Protein AF-A0A2G2Z7M7-F1 (afdb_monomer_lite)

Secondary structure (DSSP, 8-state):
--S-----S---TT------S-TTT-SS------TT-S--PPP-------SSSS-TT-EEEE-TTS-EEEE-S-HHHHHHHHHHHHHHT-SS----PPPP-PPP-----S--SS-EEEE-TTS--EEEE---PPPTTHHHHHHTTSS-TTS-HHHHHHHHHHTS---HHHHTT-

Sequence (174 aa):
MGKKQETVEDVPCGNTVALFGLDQFITKNATLTNEKEVDAHPIRLVKFSLSVVSDPMVFCTVEESGEHVTAGAGNFHLDMCFNDLLNNLTDIAGIIKSDPVVSFRETVLEKSSQTVMSMSPNKHNRLYMQARPLEEGLSEAIDSGQIGPSDDPKVRSKILSEEFGWDKDLAKKI

Foldseek 3Di:
DPPDDDDDPDDDPPDDDDDPDCPVPDQWDDDDDDPPDPPPDDDPDDDDTDCSHNGDFWDWDQDPVRDIDIDGDDDVVVVVSLVCCVPPPDPDDDDDDDDDDDDDDDFDAAKDPDWDWDADPVRPDIDTDIDGGAAPCPVVCVVVPVADPPDDLQSQLVCCCVVVVDDSVVSSVD

Structure (mmCIF, N/CA/C/O backbone):
data_AF-A0A2G2Z7M7-F1
#
_entry.id   AF-A0A2G2Z7M7-F1
#
loop_
_atom_site.group_PDB
_atom_site.id
_atom_site.type_symbol
_atom_site.label_atom_id
_atom_site.label_alt_id
_atom_site.label_comp_id
_atom_site.label_asym_id
_atom_site.label_entity_id
_atom_site.label_seq_id
_atom_site.pdbx_PDB_ins_code
_atom_site.Cartn_x
_atom_site.Cartn_y
_atom_site.Cartn_z
_atom_site.occupancy
_atom_site.B_iso_or_equiv
_atom_site.auth_seq_id
_atom_site.auth_comp_id
_atom_site.auth_asym_id
_atom_site.auth_atom_id
_atom_site.pdbx_PDB_model_num
ATOM 1 N N . MET A 1 1 ? -1.072 5.207 -35.934 1.00 47.31 1 MET A N 1
ATOM 2 C CA . MET A 1 1 ? -0.222 6.347 -35.505 1.00 47.31 1 MET A CA 1
ATOM 3 C C . MET A 1 1 ? 1.078 5.772 -34.938 1.00 47.31 1 MET A C 1
ATOM 5 O O . MET A 1 1 ? 1.029 4.630 -34.503 1.00 47.31 1 MET A O 1
ATOM 9 N N . GLY A 1 2 ? 2.219 6.477 -34.998 1.00 56.00 2 GLY A N 1
ATOM 10 C CA . GLY A 1 2 ? 3.462 6.041 -34.320 1.00 56.00 2 GLY A CA 1
ATOM 11 C C . GLY A 1 2 ? 4.689 5.664 -35.176 1.00 56.00 2 GLY A C 1
ATOM 12 O O . GLY A 1 2 ? 5.725 5.364 -34.604 1.00 56.00 2 GLY A O 1
ATOM 13 N N . LYS A 1 3 ? 4.629 5.696 -36.521 1.00 61.09 3 LYS A N 1
ATOM 14 C CA . LYS A 1 3 ? 5.826 5.520 -37.394 1.00 61.09 3 LYS A CA 1
ATOM 15 C C . LYS A 1 3 ? 6.358 6.811 -38.029 1.00 61.09 3 LYS A C 1
ATOM 17 O O . LYS A 1 3 ? 7.397 6.788 -38.678 1.00 61.09 3 LYS A O 1
ATOM 22 N N . LYS A 1 4 ? 5.637 7.919 -37.873 1.00 69.56 4 LYS A N 1
ATOM 23 C CA . LYS A 1 4 ? 6.060 9.263 -38.270 1.00 69.56 4 LYS A CA 1
ATOM 24 C C . LYS A 1 4 ? 5.745 10.210 -37.123 1.00 69.56 4 LYS A C 1
ATOM 26 O O . LYS A 1 4 ? 4.702 10.057 -36.486 1.00 69.56 4 LYS A O 1
ATOM 31 N N . GLN A 1 5 ? 6.660 11.136 -36.884 1.00 77.56 5 GLN A N 1
ATOM 32 C CA . GLN A 1 5 ? 6.509 12.262 -35.974 1.00 77.56 5 GLN A CA 1
ATOM 33 C C . GLN A 1 5 ? 6.498 13.520 -36.845 1.00 77.56 5 GLN A C 1
ATOM 35 O O . GLN A 1 5 ? 7.268 13.603 -37.802 1.00 77.56 5 GLN A O 1
ATOM 40 N N . GLU A 1 6 ? 5.616 14.463 -36.538 1.00 81.94 6 GLU A N 1
ATOM 41 C CA . GLU A 1 6 ? 5.545 15.765 -37.199 1.00 81.94 6 GLU A CA 1
ATOM 42 C C . GLU A 1 6 ? 5.737 16.833 -36.123 1.00 81.94 6 GLU A C 1
ATOM 44 O O . GLU A 1 6 ? 5.118 16.769 -35.060 1.00 81.94 6 GLU A O 1
ATOM 49 N N . THR A 1 7 ? 6.648 17.772 -36.366 1.00 83.69 7 THR A N 1
ATOM 50 C CA . THR A 1 7 ? 6.923 18.888 -35.459 1.00 83.69 7 THR A CA 1
ATOM 51 C C . THR A 1 7 ? 5.867 19.968 -35.655 1.00 83.69 7 THR A C 1
ATOM 53 O O . THR A 1 7 ? 5.688 20.445 -36.776 1.00 83.69 7 THR A O 1
ATOM 56 N N . VAL A 1 8 ? 5.199 20.367 -34.576 1.00 85.69 8 VAL A N 1
ATOM 57 C CA . VAL A 1 8 ? 4.164 21.410 -34.574 1.00 85.69 8 VAL A CA 1
ATOM 58 C C . VAL A 1 8 ? 4.623 22.545 -33.658 1.00 85.69 8 VAL A C 1
ATOM 60 O O . VAL A 1 8 ? 5.178 22.274 -32.596 1.00 85.69 8 VAL A O 1
ATOM 63 N N . GLU A 1 9 ? 4.428 23.798 -34.075 1.00 85.12 9 GLU A N 1
ATOM 64 C CA . GLU A 1 9 ? 4.894 24.981 -33.330 1.00 85.12 9 GLU A CA 1
ATOM 65 C C . GLU A 1 9 ? 4.006 25.334 -32.126 1.00 85.12 9 GLU A C 1
ATOM 67 O O . GLU A 1 9 ? 4.521 25.791 -31.109 1.00 85.12 9 GLU A O 1
ATOM 72 N N . ASP A 1 10 ? 2.691 25.106 -32.223 1.00 85.06 10 ASP A N 1
ATOM 73 C CA . ASP A 1 10 ? 1.716 25.376 -31.158 1.00 85.06 10 ASP A CA 1
ATOM 74 C C . ASP A 1 10 ? 0.617 24.300 -31.119 1.00 85.06 10 ASP A C 1
ATOM 76 O O . ASP A 1 10 ? 0.271 23.688 -32.133 1.00 85.06 10 ASP A O 1
ATOM 80 N N . VAL A 1 11 ? 0.082 24.041 -29.926 1.00 83.75 11 VAL A N 1
ATOM 81 C CA . VAL A 1 11 ? -0.802 22.915 -29.619 1.00 83.75 11 VAL A CA 1
ATOM 82 C C . VAL A 1 11 ? -1.943 23.405 -28.721 1.00 83.75 11 VAL A C 1
ATOM 84 O O . VAL A 1 11 ? -1.722 23.658 -27.535 1.00 83.75 11 VAL A O 1
ATOM 87 N N . PRO A 1 12 ? -3.191 23.489 -29.222 1.00 85.81 12 PRO A N 1
ATOM 88 C CA . PRO A 1 12 ? -4.310 23.921 -28.398 1.00 85.81 12 PRO A CA 1
ATOM 89 C C . PRO A 1 12 ? -4.679 22.868 -27.344 1.00 85.81 12 PRO A C 1
ATOM 91 O O . PRO A 1 12 ? -4.397 21.672 -27.489 1.00 85.81 12 PRO A O 1
ATOM 94 N N . CYS A 1 13 ? -5.340 23.326 -26.279 1.00 80.88 13 CYS A N 1
ATOM 95 C CA . CYS A 1 13 ? -5.704 22.507 -25.127 1.00 80.88 13 CYS A CA 1
ATOM 96 C C . CYS A 1 13 ? -6.572 21.286 -25.496 1.00 80.88 13 CYS A C 1
ATOM 98 O O . CYS A 1 13 ? -7.358 21.305 -26.441 1.00 80.88 13 CYS A O 1
ATOM 100 N N . GLY A 1 14 ? -6.420 20.203 -24.725 1.00 76.56 14 GLY A N 1
ATOM 101 C CA . GLY A 1 14 ? -7.141 18.939 -24.928 1.00 76.56 14 GLY A CA 1
ATOM 102 C C . GLY A 1 14 ? -6.464 17.936 -25.874 1.00 76.56 14 GLY A C 1
ATOM 103 O O . GLY A 1 14 ? -6.897 16.788 -25.929 1.00 76.56 14 GLY A O 1
ATOM 104 N N . ASN A 1 15 ? -5.390 18.319 -26.571 1.00 80.00 15 ASN A N 1
ATOM 105 C CA . ASN A 1 15 ? -4.614 17.408 -27.418 1.00 80.00 15 ASN A CA 1
ATOM 106 C C . ASN A 1 15 ? -3.538 16.635 -26.637 1.00 80.00 15 ASN A C 1
A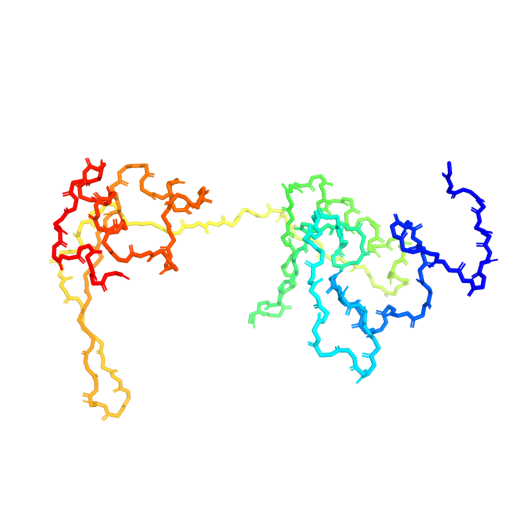TOM 108 O O . ASN A 1 15 ? -2.984 17.122 -25.654 1.00 80.00 15 ASN A O 1
ATOM 112 N N . THR A 1 16 ? -3.199 15.434 -27.113 1.00 79.38 16 THR A N 1
ATOM 113 C CA . THR A 1 16 ? -2.047 14.652 -26.631 1.00 79.38 16 THR A CA 1
ATOM 114 C C . THR A 1 16 ? -0.832 14.918 -27.512 1.00 79.38 16 THR A C 1
ATOM 116 O O . THR A 1 16 ? -0.924 14.777 -28.731 1.00 79.38 16 THR A O 1
ATOM 119 N N . VAL A 1 17 ? 0.309 15.254 -26.908 1.00 83.75 17 VAL A N 1
ATOM 120 C CA . VAL A 1 17 ? 1.561 15.550 -27.622 1.00 83.75 17 VAL A CA 1
ATOM 121 C C . VAL A 1 17 ? 2.775 14.916 -26.960 1.00 83.75 17 VAL A C 1
ATOM 123 O O . VAL A 1 17 ? 2.770 14.647 -25.761 1.00 83.75 17 VAL A O 1
ATOM 126 N N . ALA A 1 18 ? 3.817 14.686 -27.759 1.00 81.56 18 ALA A N 1
ATOM 127 C CA . ALA A 1 18 ? 5.139 14.311 -27.279 1.00 81.56 18 ALA A CA 1
ATOM 128 C C . ALA A 1 18 ? 6.005 15.572 -27.165 1.00 81.56 18 ALA A C 1
ATOM 130 O O . ALA A 1 18 ? 6.126 16.328 -28.129 1.00 81.56 18 ALA A O 1
ATOM 131 N N . LEU A 1 19 ? 6.603 15.785 -25.995 1.00 81.00 19 LEU A N 1
ATOM 132 C CA . LEU A 1 19 ? 7.575 16.847 -25.741 1.00 81.00 19 LEU A CA 1
ATOM 133 C C . LEU A 1 19 ? 8.965 16.215 -25.641 1.00 81.00 19 LEU A C 1
ATOM 135 O O . LEU A 1 19 ? 9.107 15.150 -25.048 1.00 81.00 19 LEU A O 1
ATOM 139 N N . PHE A 1 20 ? 9.979 16.872 -26.201 1.00 81.44 20 PHE A N 1
ATOM 140 C CA . PHE A 1 20 ? 11.372 16.419 -26.152 1.00 81.44 20 PHE A CA 1
ATOM 141 C C . PHE A 1 20 ? 12.213 17.352 -25.275 1.00 81.44 20 PHE A C 1
ATOM 143 O O . PHE A 1 20 ? 12.015 18.566 -25.294 1.00 81.44 20 PHE A O 1
ATOM 150 N N . GLY A 1 21 ? 13.179 16.792 -24.539 1.00 81.81 21 GLY A N 1
ATOM 151 C CA . GLY A 1 21 ? 14.164 17.562 -23.766 1.00 81.81 21 GLY A CA 1
ATOM 152 C C . GLY A 1 21 ? 13.779 17.883 -22.316 1.00 81.81 21 GLY A C 1
ATOM 153 O O . GLY A 1 21 ? 14.526 18.590 -21.643 1.00 81.81 21 GLY A O 1
ATOM 154 N N . LEU A 1 22 ? 12.658 17.357 -21.810 1.00 78.56 22 LEU A N 1
ATOM 155 C CA . LEU A 1 22 ? 12.244 17.505 -20.403 1.00 78.56 22 LEU A CA 1
ATOM 156 C C . LEU A 1 22 ? 12.614 16.294 -19.524 1.00 78.56 22 LEU A C 1
ATOM 158 O O . LEU A 1 22 ? 12.413 16.325 -18.309 1.00 78.56 22 LEU A O 1
ATOM 162 N N . ASP A 1 23 ? 13.207 15.262 -20.122 1.00 74.19 23 ASP A N 1
ATOM 163 C CA . ASP A 1 23 ? 13.498 13.955 -19.512 1.00 74.19 23 ASP A CA 1
ATOM 164 C C . ASP A 1 23 ? 14.439 14.043 -18.294 1.00 74.19 23 ASP A C 1
ATOM 166 O O . ASP A 1 23 ? 14.408 13.191 -17.412 1.00 74.19 23 ASP A O 1
ATOM 170 N N . GLN A 1 24 ? 15.256 15.099 -18.207 1.00 74.25 24 GLN A N 1
ATOM 171 C CA . GLN A 1 24 ? 16.142 15.356 -17.061 1.00 74.25 24 GLN A CA 1
ATOM 172 C C . GLN A 1 24 ? 15.409 15.914 -15.828 1.00 74.25 24 GLN A C 1
ATOM 174 O O . GLN A 1 24 ? 15.945 15.857 -14.723 1.00 74.25 24 GLN A O 1
ATOM 179 N N . PHE A 1 25 ? 14.204 16.465 -16.005 1.00 75.75 25 PHE A N 1
ATOM 180 C CA . PHE A 1 25 ? 13.438 17.141 -14.950 1.00 75.75 25 PHE A CA 1
ATOM 181 C C . PHE A 1 25 ? 12.176 16.370 -14.536 1.00 75.75 25 PHE A C 1
ATOM 183 O O . PHE A 1 25 ? 11.676 16.557 -13.427 1.00 75.75 25 PHE A O 1
ATOM 190 N N . ILE A 1 26 ? 11.656 15.499 -15.407 1.00 74.88 26 ILE A N 1
ATOM 191 C CA . ILE A 1 26 ? 10.438 14.717 -15.174 1.00 74.88 26 ILE A CA 1
ATOM 192 C C . ILE A 1 26 ? 10.819 13.270 -14.849 1.00 74.88 26 ILE A C 1
ATOM 194 O O . ILE A 1 26 ? 11.242 12.524 -15.721 1.00 74.88 26 ILE A O 1
ATOM 198 N N . THR A 1 27 ? 10.626 12.850 -13.596 1.00 61.91 27 THR A N 1
ATOM 199 C CA . THR A 1 27 ? 10.968 11.484 -13.153 1.00 61.91 27 THR A CA 1
ATOM 200 C C . THR A 1 27 ? 9.856 10.459 -13.360 1.00 61.91 27 THR A C 1
ATOM 202 O O . THR A 1 27 ? 10.154 9.305 -13.643 1.00 61.91 27 THR A O 1
ATOM 205 N N . LYS A 1 28 ? 8.582 10.839 -13.178 1.00 58.59 28 LYS A N 1
ATOM 206 C CA . LYS A 1 28 ? 7.416 9.952 -13.387 1.00 58.59 28 LYS A CA 1
ATOM 207 C C . LYS A 1 28 ? 6.232 10.706 -13.982 1.00 58.59 28 LYS A C 1
ATOM 209 O O . LYS A 1 28 ? 5.908 10.537 -15.150 1.00 58.59 28 LYS A O 1
ATOM 214 N N . ASN A 1 29 ? 5.631 11.583 -13.180 1.00 69.56 29 ASN A N 1
ATOM 215 C CA . ASN A 1 29 ? 4.538 12.462 -13.583 1.00 69.56 29 ASN A CA 1
ATOM 216 C C . ASN A 1 29 ? 4.927 13.896 -13.210 1.00 69.56 29 ASN A C 1
ATOM 218 O O . ASN A 1 29 ? 5.374 14.129 -12.087 1.00 69.56 29 ASN A O 1
ATOM 222 N N . ALA A 1 30 ? 4.708 14.854 -14.107 1.00 72.19 30 ALA A N 1
ATOM 223 C CA . ALA A 1 30 ? 4.875 16.277 -13.830 1.00 72.19 30 ALA A CA 1
ATOM 224 C C . ALA A 1 30 ? 3.713 17.072 -14.430 1.00 72.19 30 ALA A C 1
ATOM 226 O O . ALA A 1 30 ? 3.158 16.694 -15.460 1.00 72.19 30 ALA A O 1
ATOM 227 N N . THR A 1 31 ? 3.354 18.179 -13.780 1.00 78.00 31 THR A N 1
ATOM 228 C CA . THR A 1 31 ? 2.461 19.194 -14.352 1.00 78.00 31 THR A CA 1
ATOM 229 C C . THR A 1 31 ? 3.331 20.352 -14.814 1.00 78.00 31 THR A C 1
ATOM 231 O O . THR A 1 31 ? 4.090 20.897 -14.016 1.00 78.00 31 THR A O 1
ATOM 234 N N . LEU A 1 32 ? 3.247 20.704 -16.095 1.00 80.94 32 LEU A N 1
ATOM 235 C CA . LEU A 1 32 ? 3.933 21.867 -16.649 1.00 80.94 32 LEU A CA 1
ATOM 236 C C . LEU A 1 32 ? 3.004 23.080 -16.538 1.00 80.94 32 LEU A C 1
ATOM 238 O O . LEU A 1 32 ? 1.836 22.996 -16.909 1.00 80.94 32 LEU A O 1
ATOM 242 N N . THR A 1 33 ? 3.525 24.191 -16.026 1.00 79.31 33 THR A N 1
ATOM 243 C CA . THR A 1 33 ? 2.829 25.482 -15.937 1.00 79.31 33 THR A CA 1
ATOM 244 C C . THR A 1 33 ? 3.801 26.609 -16.281 1.00 79.31 33 THR A C 1
ATOM 246 O O . THR A 1 33 ? 5.017 26.401 -16.291 1.00 79.31 33 THR A O 1
ATOM 249 N N . ASN A 1 34 ? 3.282 27.799 -16.575 1.00 79.06 34 ASN A N 1
ATOM 250 C CA . ASN A 1 34 ? 4.108 28.994 -16.716 1.00 79.06 34 ASN A CA 1
ATOM 251 C C . ASN A 1 34 ? 4.427 29.606 -15.336 1.00 79.06 34 ASN A C 1
ATOM 253 O O . ASN A 1 34 ? 3.725 29.371 -14.357 1.00 79.06 34 ASN A O 1
ATOM 257 N N . GLU A 1 35 ? 5.472 30.434 -15.257 1.00 71.06 35 GLU A N 1
ATOM 258 C CA . GLU A 1 35 ? 5.940 31.048 -13.998 1.00 71.06 35 GLU A CA 1
ATOM 259 C C . GLU A 1 35 ? 4.928 32.002 -13.326 1.00 71.06 35 GLU A C 1
ATOM 261 O O . GLU A 1 35 ? 5.181 32.485 -12.223 1.00 71.06 35 GLU A O 1
ATOM 266 N N . LYS A 1 36 ? 3.813 32.335 -13.991 1.00 66.06 36 LYS A N 1
ATOM 267 C CA . LYS A 1 36 ? 2.855 33.367 -13.558 1.00 66.06 36 LYS A CA 1
ATOM 268 C C . LYS A 1 36 ? 1.512 32.803 -13.093 1.00 66.06 36 LYS A C 1
ATOM 270 O O . LYS A 1 36 ? 0.745 33.539 -12.474 1.00 66.06 36 LYS A O 1
ATOM 275 N N . GLU A 1 37 ? 1.221 31.533 -13.361 1.00 59.91 37 GLU A N 1
ATOM 276 C CA . GLU A 1 37 ? -0.038 30.890 -12.984 1.00 59.91 37 GLU A CA 1
ATOM 277 C C . GLU A 1 37 ? 0.087 30.132 -11.661 1.00 59.91 37 GLU A C 1
ATOM 279 O O . GLU A 1 37 ? 0.567 29.001 -11.594 1.00 59.91 37 GLU A O 1
ATOM 284 N N . VAL A 1 38 ? -0.392 30.784 -10.599 1.00 56.44 38 VAL A N 1
ATOM 285 C CA . VAL A 1 38 ? -0.456 30.240 -9.232 1.00 56.44 38 VAL A CA 1
ATOM 286 C C . VAL A 1 38 ? -1.651 29.285 -9.053 1.00 56.44 38 VAL A C 1
ATOM 288 O O . VAL A 1 38 ? -1.589 28.375 -8.232 1.00 56.44 38 VAL A O 1
ATOM 291 N N . ASP A 1 39 ? -2.703 29.437 -9.867 1.00 54.91 39 ASP A N 1
ATOM 292 C CA . ASP A 1 39 ? -3.974 28.697 -9.774 1.00 54.91 39 ASP A CA 1
ATOM 293 C C . ASP A 1 39 ? -4.118 27.579 -10.832 1.00 54.91 39 ASP A C 1
ATOM 295 O O . ASP A 1 39 ? -5.216 27.292 -11.320 1.00 54.91 39 ASP A O 1
ATOM 299 N N . ALA A 1 40 ? -3.018 26.921 -11.210 1.00 55.16 40 ALA A N 1
ATOM 300 C CA . ALA A 1 40 ? -3.048 25.787 -12.137 1.00 55.16 40 ALA A CA 1
ATOM 301 C C . ALA A 1 40 ? -3.726 24.557 -11.492 1.00 55.16 40 ALA A C 1
ATOM 303 O O . ALA A 1 40 ? -3.112 23.797 -10.742 1.00 55.16 40 ALA A O 1
ATOM 304 N N . HIS A 1 41 ? -5.013 24.348 -11.785 1.00 53.91 41 HIS A N 1
ATOM 305 C CA . HIS A 1 41 ? -5.786 23.227 -11.243 1.00 53.91 41 HIS A CA 1
ATOM 306 C C . HIS A 1 41 ? -5.420 21.916 -11.968 1.00 53.91 41 HIS A C 1
ATOM 308 O O . HIS A 1 41 ? -5.601 21.825 -13.186 1.00 53.91 41 HIS A O 1
ATOM 314 N N . PRO A 1 42 ? -4.933 20.873 -11.265 1.00 52.09 42 PRO A N 1
ATOM 315 C CA . PRO A 1 42 ? -4.447 19.664 -11.917 1.00 52.09 42 PRO A CA 1
ATOM 316 C C . PRO A 1 42 ? -5.589 18.860 -12.547 1.00 52.09 42 PRO A C 1
ATOM 318 O O . PRO A 1 42 ? -6.499 18.387 -11.860 1.00 52.09 42 PRO A O 1
ATOM 321 N N . ILE A 1 43 ? -5.497 18.617 -13.858 1.00 49.88 43 ILE A N 1
ATOM 322 C CA . ILE A 1 43 ? -6.307 17.590 -14.519 1.00 49.88 43 ILE A CA 1
ATOM 323 C C . ILE A 1 43 ? -5.924 16.239 -13.907 1.00 49.88 43 ILE A C 1
ATOM 325 O O . ILE A 1 43 ? -4.756 15.847 -13.902 1.00 49.88 43 ILE A O 1
ATOM 329 N N . ARG A 1 44 ? -6.916 15.523 -13.368 1.00 42.03 44 ARG A N 1
ATOM 330 C CA . ARG A 1 44 ? -6.726 14.254 -12.652 1.00 42.03 44 ARG A CA 1
ATOM 331 C C . ARG A 1 44 ? -6.359 13.135 -13.636 1.00 42.03 44 ARG A C 1
ATOM 333 O O . ARG A 1 44 ? -7.222 12.392 -14.095 1.00 42.03 44 ARG A O 1
ATOM 340 N N . LEU A 1 45 ? -5.076 13.052 -13.983 1.00 36.75 45 LEU A N 1
ATOM 341 C CA . LEU A 1 45 ? -4.532 12.084 -14.935 1.00 36.75 45 LEU A CA 1
ATOM 342 C C . LEU A 1 45 ? -4.748 10.636 -14.472 1.00 36.75 45 LEU A C 1
ATOM 344 O O . LEU A 1 45 ? -4.417 10.264 -13.344 1.00 36.75 45 LEU A O 1
ATOM 348 N N . VAL A 1 46 ? -5.247 9.802 -15.385 1.00 34.81 46 VAL A N 1
ATOM 349 C CA . VAL A 1 46 ? -5.187 8.341 -15.261 1.00 34.81 46 VAL A CA 1
ATOM 350 C C . VAL A 1 46 ? -3.741 7.880 -15.426 1.00 34.81 46 VAL A C 1
ATOM 352 O O . VAL A 1 46 ? -3.046 8.308 -16.346 1.00 34.81 46 VAL A O 1
ATOM 355 N N . LYS A 1 47 ? -3.282 7.014 -14.516 1.00 33.19 47 LYS A N 1
ATOM 356 C CA . LYS A 1 47 ? -1.900 6.519 -14.474 1.00 33.19 47 LYS A CA 1
ATOM 357 C C . LYS A 1 47 ? -1.590 5.626 -15.681 1.00 33.19 47 LYS A C 1
ATOM 359 O O . LYS A 1 47 ? -1.797 4.420 -15.625 1.00 33.19 47 LYS A O 1
ATOM 364 N N . PHE A 1 48 ? -1.006 6.215 -16.715 1.00 32.66 48 PHE A N 1
ATOM 365 C CA . PHE A 1 48 ? -0.070 5.530 -17.599 1.00 32.66 48 PHE A CA 1
ATOM 366 C C . PHE A 1 48 ? 1.300 6.129 -17.317 1.00 32.66 48 PHE A C 1
ATOM 368 O O . PHE A 1 48 ? 1.465 7.345 -17.377 1.00 32.66 48 PHE A O 1
ATOM 375 N N . SER A 1 49 ? 2.260 5.301 -16.928 1.00 33.72 49 SER A N 1
ATOM 376 C CA . SER A 1 49 ? 3.630 5.754 -16.716 1.00 33.72 49 SER A CA 1
ATOM 377 C C . SER A 1 49 ? 4.597 4.622 -16.980 1.00 33.72 49 SER A C 1
ATOM 379 O O . SER A 1 49 ? 4.237 3.639 -17.628 1.00 33.72 49 SER A O 1
ATOM 381 N N . LEU A 1 50 ? 5.835 4.840 -16.531 1.00 37.78 50 LEU A N 1
ATOM 382 C CA . LEU A 1 50 ? 6.981 4.249 -17.150 1.00 37.78 50 LEU A CA 1
ATOM 383 C C . LEU A 1 50 ? 8.073 3.714 -16.134 1.00 37.78 50 LEU A C 1
ATOM 385 O O . LEU A 1 50 ? 8.071 4.107 -14.967 1.00 37.78 50 LEU A O 1
ATOM 389 N N . SER A 1 51 ? 8.904 2.750 -16.609 1.00 46.28 51 SER A N 1
ATOM 390 C CA . SER A 1 51 ? 9.651 1.521 -16.113 1.00 46.28 51 SER A CA 1
ATOM 391 C C . SER A 1 51 ? 10.784 1.887 -15.213 1.00 46.28 51 SER A C 1
ATOM 393 O O . SER A 1 51 ? 11.960 1.849 -15.583 1.00 46.28 51 SER A O 1
ATOM 395 N N . VAL A 1 52 ? 10.379 2.561 -14.161 1.00 50.66 52 VAL A N 1
ATOM 396 C CA . VAL A 1 52 ? 11.081 3.785 -13.822 1.00 50.66 52 VAL A CA 1
ATOM 397 C C . VAL A 1 52 ? 10.996 4.830 -14.977 1.00 50.66 52 VAL A C 1
ATOM 399 O O . VAL A 1 52 ? 10.532 5.920 -14.668 1.00 50.66 52 VAL A O 1
ATOM 402 N N . VAL A 1 53 ? 11.281 4.512 -16.274 1.00 50.62 53 VAL A N 1
ATOM 403 C CA . VAL A 1 53 ? 10.938 5.341 -17.483 1.00 50.62 53 VAL A CA 1
ATOM 404 C C . VAL A 1 53 ? 10.359 4.642 -18.794 1.00 50.62 53 VAL A C 1
ATOM 406 O O . VAL A 1 53 ? 10.021 5.377 -19.713 1.00 50.62 53 VAL A O 1
ATOM 409 N N . SER A 1 54 ? 10.056 3.309 -18.908 1.00 54.31 54 SER A N 1
ATOM 410 C CA . SER A 1 54 ? 9.040 2.618 -19.844 1.00 54.31 54 SER A CA 1
ATOM 411 C C . SER A 1 54 ? 7.701 1.790 -19.417 1.00 54.31 54 SER A C 1
ATOM 413 O O . SER A 1 54 ? 6.832 1.693 -20.272 1.00 54.31 54 SER A O 1
ATOM 415 N N . ASP A 1 55 ? 7.434 1.252 -18.186 1.00 61.91 55 ASP A N 1
ATOM 416 C CA . ASP A 1 55 ? 6.213 0.721 -17.456 1.00 61.91 55 ASP A CA 1
ATOM 417 C C . ASP A 1 55 ? 5.921 1.325 -16.006 1.00 61.91 55 ASP A C 1
ATOM 419 O O . ASP A 1 55 ? 6.840 1.484 -15.207 1.00 61.91 55 ASP A O 1
ATOM 423 N N . PRO A 1 56 ? 4.678 1.584 -15.528 1.00 63.78 56 PRO A N 1
ATOM 424 C CA . PRO A 1 56 ? 4.410 2.317 -14.268 1.00 63.78 56 PRO A CA 1
ATOM 425 C C . PRO A 1 56 ? 4.628 1.561 -12.946 1.00 63.78 56 PRO A C 1
ATOM 427 O O . PRO A 1 56 ? 4.677 2.180 -11.878 1.00 63.78 56 PRO A O 1
ATOM 430 N N . MET A 1 57 ? 4.638 0.234 -12.993 1.00 68.31 57 MET A N 1
ATOM 431 C CA . MET A 1 57 ? 4.511 -0.654 -11.837 1.00 68.31 57 MET A CA 1
ATOM 432 C C . MET A 1 57 ? 5.869 -1.148 -11.329 1.00 68.31 57 MET A C 1
ATOM 434 O O . MET A 1 57 ? 5.919 -1.845 -10.317 1.00 68.31 57 MET A O 1
ATOM 438 N N . VAL A 1 58 ? 6.958 -0.776 -12.010 1.00 74.44 58 VAL A N 1
ATOM 439 C CA . VAL A 1 58 ? 8.332 -1.055 -11.585 1.00 74.44 58 VAL A CA 1
ATOM 440 C C . VAL A 1 58 ? 8.783 -0.061 -10.514 1.00 74.44 58 VAL A C 1
ATOM 442 O O . VAL A 1 58 ? 8.682 1.164 -10.663 1.00 74.44 58 VAL A O 1
ATOM 445 N N . PHE A 1 59 ? 9.321 -0.594 -9.422 1.00 76.62 59 PHE A N 1
ATOM 446 C CA . PHE A 1 59 ? 9.883 0.173 -8.318 1.00 76.62 59 PHE A CA 1
ATOM 447 C C . PHE A 1 59 ? 11.214 -0.439 -7.884 1.00 76.62 59 PHE A C 1
ATOM 449 O O . PHE A 1 59 ? 11.274 -1.630 -7.593 1.00 76.62 59 PHE A O 1
ATOM 456 N N . CYS A 1 60 ? 12.266 0.377 -7.833 1.00 77.56 60 CYS A N 1
ATOM 457 C CA . CYS A 1 60 ? 13.602 -0.061 -7.442 1.00 77.56 60 CYS A CA 1
ATOM 458 C C . CYS A 1 60 ? 13.997 0.566 -6.103 1.00 77.56 60 CYS A C 1
ATOM 460 O O . CYS A 1 60 ? 13.912 1.786 -5.940 1.00 77.56 60 CYS A O 1
ATOM 462 N N . THR A 1 61 ? 14.478 -0.259 -5.180 1.00 81.00 61 THR A N 1
ATOM 463 C CA . THR A 1 61 ? 15.066 0.145 -3.897 1.00 81.00 61 THR A CA 1
ATOM 464 C C . THR A 1 61 ? 16.481 -0.390 -3.768 1.00 81.00 61 THR A C 1
ATOM 466 O O . THR A 1 61 ? 16.812 -1.428 -4.335 1.00 81.00 61 THR A O 1
ATOM 469 N N . VAL A 1 62 ? 17.315 0.319 -3.011 1.00 81.94 62 VAL A N 1
ATOM 470 C CA . VAL A 1 62 ? 18.637 -0.163 -2.599 1.00 81.94 62 VAL A CA 1
ATOM 471 C C . VAL A 1 62 ? 18.533 -0.550 -1.131 1.00 81.94 62 VAL A C 1
ATOM 473 O O . VAL A 1 62 ? 18.105 0.272 -0.320 1.00 81.94 62 VAL A O 1
ATOM 476 N N . GLU A 1 63 ? 18.872 -1.791 -0.802 1.00 83.00 63 GLU A N 1
ATOM 477 C CA . GLU A 1 63 ? 18.929 -2.255 0.585 1.00 83.00 63 GLU A CA 1
ATOM 478 C C . GLU A 1 63 ? 20.255 -1.874 1.261 1.00 83.00 63 GLU A C 1
ATOM 480 O O . GLU A 1 63 ? 21.243 -1.546 0.602 1.00 83.00 63 GLU A O 1
ATOM 485 N N . GLU A 1 64 ? 20.308 -1.950 2.595 1.00 84.31 64 GLU A N 1
ATOM 486 C CA . GLU A 1 64 ? 21.531 -1.685 3.376 1.00 84.31 64 GLU A CA 1
ATOM 487 C C . GLU A 1 64 ? 22.675 -2.669 3.053 1.00 84.31 64 GLU A C 1
ATOM 489 O O . GLU A 1 64 ? 23.844 -2.359 3.279 1.00 84.31 64 GLU A O 1
ATOM 494 N N . SER A 1 65 ? 22.348 -3.829 2.474 1.00 85.62 65 SER A N 1
ATOM 495 C CA . SER A 1 65 ? 23.285 -4.804 1.898 1.00 85.62 65 SER A CA 1
ATOM 496 C C . SER A 1 65 ? 24.032 -4.290 0.658 1.00 85.62 65 SER A C 1
ATOM 498 O O . SER A 1 65 ? 25.054 -4.862 0.280 1.00 85.62 65 SER A O 1
ATOM 500 N N . GLY A 1 66 ? 23.531 -3.228 0.016 1.00 77.44 66 GLY A N 1
ATOM 501 C CA . GLY A 1 66 ? 23.965 -2.766 -1.302 1.00 77.44 66 GLY A CA 1
ATOM 502 C C . GLY A 1 66 ? 23.269 -3.474 -2.471 1.00 77.44 66 GLY A C 1
ATOM 503 O O . GLY A 1 66 ? 23.601 -3.198 -3.623 1.00 77.44 66 GLY A O 1
ATOM 504 N N . GLU A 1 67 ? 22.311 -4.369 -2.210 1.00 82.31 67 GLU A N 1
ATOM 505 C CA . GLU A 1 67 ? 21.542 -5.038 -3.261 1.00 82.31 67 GLU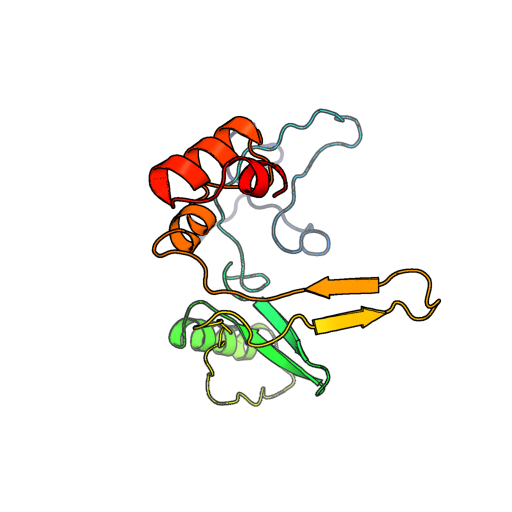 A CA 1
ATOM 506 C C . GLU A 1 67 ? 20.465 -4.119 -3.859 1.00 82.31 67 GLU A C 1
ATOM 508 O O . GLU A 1 67 ? 19.795 -3.353 -3.160 1.00 82.31 67 GLU A O 1
ATOM 513 N N . HIS A 1 68 ? 20.288 -4.210 -5.180 1.00 80.88 68 HIS A N 1
ATOM 514 C CA . HIS A 1 68 ? 19.245 -3.502 -5.919 1.00 80.88 68 HIS A CA 1
ATOM 515 C C . HIS A 1 68 ? 18.009 -4.395 -6.057 1.00 80.88 68 HIS A C 1
ATOM 517 O O . HIS A 1 68 ? 17.981 -5.314 -6.877 1.00 80.88 68 HIS A O 1
ATOM 523 N N . VAL A 1 69 ? 16.971 -4.106 -5.276 1.00 83.62 69 VAL A N 1
ATOM 524 C CA . VAL A 1 69 ? 15.704 -4.841 -5.293 1.00 83.62 69 VAL A CA 1
ATOM 525 C C . VAL A 1 69 ? 14.737 -4.167 -6.262 1.00 83.62 69 VAL A C 1
ATOM 527 O O . VAL A 1 69 ? 14.335 -3.022 -6.054 1.00 83.62 69 VAL A O 1
ATOM 530 N N . THR A 1 70 ? 14.335 -4.892 -7.307 1.00 82.75 70 THR A N 1
ATOM 531 C CA . THR A 1 70 ? 13.335 -4.447 -8.290 1.00 82.75 70 THR A CA 1
ATOM 532 C C . THR A 1 70 ? 12.010 -5.164 -8.048 1.00 82.75 70 THR A C 1
ATOM 534 O O . THR A 1 70 ? 11.889 -6.364 -8.290 1.00 82.75 70 THR A O 1
ATOM 537 N N . ALA A 1 71 ? 10.997 -4.424 -7.606 1.00 84.06 71 ALA A N 1
ATOM 538 C CA . ALA A 1 71 ? 9.622 -4.891 -7.489 1.00 84.06 71 ALA A CA 1
ATOM 539 C C . ALA A 1 71 ? 8.824 -4.560 -8.761 1.00 84.06 71 ALA A C 1
ATOM 541 O O . ALA A 1 71 ? 9.004 -3.501 -9.362 1.00 84.06 71 ALA A O 1
ATOM 542 N N . GLY A 1 72 ? 7.913 -5.452 -9.152 1.00 83.56 72 GLY A N 1
ATOM 543 C CA . GLY A 1 72 ? 7.050 -5.293 -10.321 1.00 83.56 72 GLY A CA 1
ATOM 544 C C . GLY A 1 72 ? 5.821 -6.199 -10.246 1.00 83.56 72 GLY A C 1
ATOM 545 O O . GLY A 1 72 ? 5.737 -7.075 -9.388 1.00 83.56 72 GLY A O 1
ATOM 546 N N . ALA A 1 73 ? 4.861 -5.996 -11.151 1.00 82.69 73 ALA A N 1
ATOM 547 C CA . ALA A 1 73 ? 3.549 -6.660 -11.108 1.00 82.69 73 ALA A CA 1
ATOM 548 C C . ALA A 1 73 ? 3.562 -8.205 -11.237 1.00 82.69 73 ALA A C 1
ATOM 550 O O . ALA A 1 73 ? 2.561 -8.848 -10.931 1.00 82.69 73 ALA A O 1
ATOM 551 N N . GLY A 1 74 ? 4.658 -8.814 -11.700 1.00 82.50 74 GLY A N 1
ATOM 552 C CA . GLY A 1 74 ? 4.790 -10.269 -11.812 1.00 82.50 74 GLY A CA 1
ATOM 553 C C . GLY A 1 74 ? 6.080 -10.693 -12.514 1.00 82.50 74 GLY A C 1
ATOM 554 O O . GLY A 1 74 ? 6.778 -9.859 -13.089 1.00 82.50 74 GLY A O 1
ATOM 555 N N . ASN A 1 75 ? 6.390 -11.995 -12.498 1.00 82.25 75 ASN A N 1
ATOM 556 C CA . ASN A 1 75 ? 7.682 -12.493 -12.990 1.00 82.25 75 ASN A CA 1
ATOM 557 C C . ASN A 1 75 ? 7.937 -12.166 -14.475 1.00 82.25 75 ASN A C 1
ATOM 559 O O . ASN A 1 75 ? 8.973 -11.601 -14.798 1.00 82.25 75 ASN A O 1
ATOM 563 N N . PHE A 1 76 ? 6.967 -12.419 -15.363 1.00 83.88 76 PHE A N 1
ATOM 564 C CA . PHE A 1 76 ? 7.102 -12.100 -16.795 1.00 83.88 76 PHE A CA 1
ATOM 565 C C . PHE A 1 76 ? 7.363 -10.606 -17.053 1.00 83.88 76 PHE A C 1
ATOM 567 O O . PHE A 1 76 ? 8.122 -10.248 -17.949 1.00 83.88 76 PHE A O 1
ATOM 574 N N . HIS A 1 77 ? 6.748 -9.732 -16.253 1.00 83.19 77 HIS A N 1
ATOM 575 C CA . HIS A 1 77 ? 6.970 -8.295 -16.348 1.00 83.19 77 HIS A CA 1
ATOM 576 C C . HIS A 1 77 ? 8.409 -7.944 -15.931 1.00 83.19 77 HIS A C 1
ATOM 578 O O . HIS A 1 77 ? 9.108 -7.279 -16.691 1.00 83.19 77 HIS A O 1
ATOM 584 N N . LEU A 1 78 ? 8.895 -8.470 -14.800 1.00 80.81 78 LEU A N 1
ATOM 585 C CA . LEU A 1 78 ? 10.295 -8.302 -14.395 1.00 80.81 78 LEU A CA 1
ATOM 586 C C . LEU A 1 78 ? 11.268 -8.835 -15.459 1.00 80.81 78 LEU A C 1
ATOM 588 O O . LEU A 1 78 ? 12.238 -8.156 -15.783 1.00 80.81 78 LEU A O 1
ATOM 592 N N . ASP A 1 79 ? 10.996 -10.003 -16.046 1.00 82.44 79 ASP A N 1
ATOM 593 C CA . ASP A 1 79 ? 11.812 -10.577 -17.122 1.00 82.44 79 ASP A CA 1
ATOM 594 C C . ASP A 1 79 ? 11.862 -9.667 -18.361 1.00 82.44 79 ASP A C 1
ATOM 596 O O . ASP A 1 79 ? 12.930 -9.492 -18.948 1.00 82.44 79 ASP A O 1
ATOM 600 N N . MET A 1 80 ? 10.750 -9.034 -18.746 1.00 82.31 80 MET A N 1
ATOM 601 C CA . MET A 1 80 ? 10.742 -8.042 -19.826 1.00 82.31 80 MET A CA 1
ATOM 602 C C . MET A 1 80 ? 11.582 -6.805 -19.467 1.00 82.31 80 MET A C 1
ATOM 604 O O . MET A 1 80 ? 12.424 -6.399 -20.263 1.00 82.31 80 MET A O 1
ATOM 608 N N . CYS A 1 81 ? 11.438 -6.261 -18.254 1.00 78.44 81 CYS A N 1
ATOM 609 C CA . CYS A 1 81 ? 12.227 -5.113 -17.795 1.00 78.44 81 CYS A CA 1
ATOM 610 C C . CYS A 1 81 ? 13.734 -5.403 -17.751 1.00 78.44 81 CYS A C 1
ATOM 612 O O . CYS A 1 81 ? 14.528 -4.561 -18.166 1.00 78.44 81 CYS A O 1
ATOM 614 N N . PHE A 1 82 ? 14.145 -6.586 -17.281 1.00 78.31 82 PHE A N 1
ATOM 615 C CA . PHE A 1 82 ? 15.556 -6.981 -17.273 1.00 78.31 82 PHE A CA 1
ATOM 616 C C . PHE A 1 82 ? 16.107 -7.182 -18.690 1.00 78.31 82 PHE A C 1
ATOM 618 O O . PHE A 1 82 ? 17.239 -6.779 -18.954 1.00 78.31 82 PHE A O 1
ATOM 625 N N . ASN A 1 83 ? 15.315 -7.728 -19.619 1.00 79.19 83 ASN A N 1
ATOM 626 C CA . ASN A 1 83 ? 15.705 -7.807 -21.028 1.00 79.19 83 ASN A CA 1
ATOM 627 C C . ASN A 1 83 ? 15.848 -6.414 -21.664 1.00 79.19 83 ASN A C 1
ATOM 629 O O . ASN A 1 83 ? 16.815 -6.185 -22.389 1.00 79.19 83 ASN A O 1
ATOM 633 N N . ASP A 1 84 ? 14.946 -5.472 -21.385 1.00 76.94 84 ASP A N 1
ATOM 634 C CA . ASP A 1 84 ? 15.057 -4.105 -21.907 1.00 76.94 84 ASP A CA 1
ATOM 635 C C . ASP A 1 84 ? 16.262 -3.352 -21.324 1.00 76.94 84 ASP A C 1
ATOM 637 O O . ASP A 1 84 ? 16.948 -2.645 -22.063 1.00 76.94 84 ASP A O 1
ATOM 641 N N . LEU A 1 85 ? 16.562 -3.533 -20.031 1.00 72.44 85 LEU A N 1
ATOM 642 C CA . LEU A 1 85 ? 17.763 -2.985 -19.389 1.00 72.44 85 LEU A CA 1
ATOM 643 C C . LEU A 1 85 ? 19.039 -3.503 -20.067 1.00 72.44 85 LEU A C 1
ATOM 645 O O . LEU A 1 85 ? 19.865 -2.701 -20.505 1.00 72.44 85 LEU A O 1
ATOM 649 N N . LEU A 1 86 ? 19.159 -4.829 -20.206 1.00 72.69 86 LEU A N 1
ATOM 650 C CA . LEU A 1 86 ? 20.330 -5.485 -20.793 1.00 72.69 86 LEU A CA 1
ATOM 651 C C . LEU A 1 86 ? 20.559 -5.109 -22.263 1.00 72.69 86 LEU A C 1
ATOM 653 O O . LEU A 1 86 ? 21.702 -4.909 -22.659 1.00 72.69 86 LEU A O 1
ATOM 657 N N . ASN A 1 87 ? 19.494 -5.023 -23.068 1.00 70.69 87 ASN A N 1
ATOM 658 C CA . ASN A 1 87 ? 19.615 -4.826 -24.517 1.00 70.69 87 ASN A CA 1
ATOM 659 C C . ASN A 1 87 ? 19.646 -3.352 -24.957 1.00 70.69 87 ASN A C 1
ATOM 661 O O . ASN A 1 87 ? 20.180 -3.072 -26.027 1.00 70.69 87 ASN A O 1
ATOM 665 N 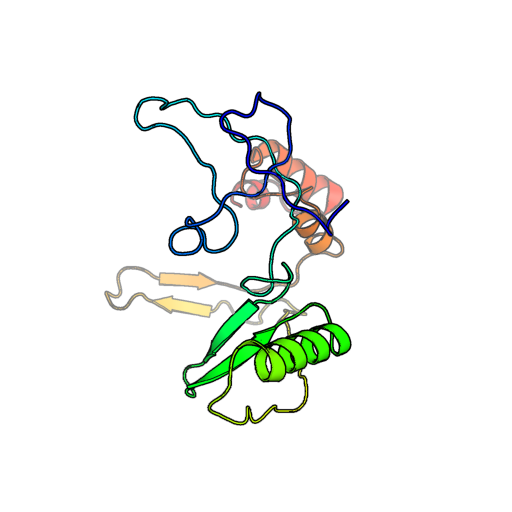N . ASN A 1 88 ? 19.061 -2.423 -24.187 1.00 64.25 88 ASN A N 1
ATOM 666 C CA . ASN A 1 88 ? 18.896 -1.026 -24.621 1.00 64.25 88 ASN A CA 1
ATOM 667 C C . ASN A 1 88 ? 19.659 0.007 -23.774 1.00 64.25 88 ASN A C 1
ATOM 669 O O . ASN A 1 88 ? 19.793 1.147 -24.216 1.00 64.25 88 ASN A O 1
ATOM 673 N N . LEU A 1 89 ? 20.095 -0.334 -22.552 1.00 58.38 89 LEU A N 1
ATOM 674 C CA . LEU A 1 89 ? 20.611 0.651 -21.585 1.00 58.38 89 LEU A CA 1
ATOM 675 C C . LEU A 1 89 ? 22.004 0.329 -21.022 1.00 58.38 89 LEU A C 1
ATOM 677 O O . LEU A 1 89 ? 22.657 1.236 -20.505 1.00 58.38 89 LEU A O 1
ATOM 681 N N . THR A 1 90 ? 22.487 -0.915 -21.118 1.00 54.00 90 THR A N 1
ATOM 682 C CA . THR A 1 90 ? 23.775 -1.323 -20.527 1.00 54.00 90 THR A CA 1
ATOM 683 C C . THR A 1 90 ? 24.713 -2.027 -21.513 1.00 54.00 90 THR A C 1
ATOM 685 O O . THR A 1 90 ? 24.850 -3.245 -21.480 1.00 54.00 90 THR A O 1
ATOM 688 N N . ASP A 1 91 ? 25.478 -1.258 -22.293 1.00 54.62 91 ASP A N 1
ATOM 689 C CA . ASP A 1 91 ? 26.579 -1.776 -23.138 1.00 54.62 91 ASP A CA 1
ATOM 690 C C . ASP A 1 91 ? 27.779 -2.351 -22.337 1.00 54.62 91 ASP A C 1
ATOM 692 O O . ASP A 1 91 ? 28.733 -2.863 -22.920 1.00 54.62 91 ASP A O 1
ATOM 696 N N . ILE A 1 92 ? 27.798 -2.203 -21.001 1.00 49.59 92 ILE A N 1
ATOM 697 C CA . ILE A 1 92 ? 29.047 -2.209 -20.208 1.00 49.59 92 ILE A CA 1
ATOM 698 C C . ILE A 1 92 ? 29.102 -3.268 -19.085 1.00 49.59 92 ILE A C 1
ATOM 700 O O . ILE A 1 92 ? 30.201 -3.617 -18.652 1.00 49.59 92 ILE A O 1
ATOM 704 N N . ALA A 1 93 ? 27.979 -3.820 -18.604 1.00 53.72 93 ALA A N 1
ATOM 705 C CA . ALA A 1 93 ? 28.002 -4.774 -17.485 1.00 53.72 93 ALA A CA 1
ATOM 706 C C . ALA A 1 93 ? 26.887 -5.829 -17.546 1.00 53.72 93 ALA A C 1
ATOM 708 O O . ALA A 1 93 ? 25.714 -5.502 -17.708 1.00 53.72 93 ALA A O 1
ATOM 709 N N . GLY A 1 94 ? 27.254 -7.098 -17.342 1.00 62.47 94 GLY A N 1
ATOM 710 C CA . GLY A 1 94 ? 26.291 -8.184 -17.166 1.00 62.47 94 GLY A CA 1
ATOM 711 C C . GLY A 1 94 ? 25.607 -8.095 -15.802 1.00 62.47 94 GLY A C 1
ATOM 712 O O . GLY A 1 94 ? 26.269 -8.206 -14.770 1.00 62.47 94 GLY A O 1
ATOM 713 N N . ILE A 1 95 ? 24.287 -7.913 -15.798 1.00 72.50 95 ILE A N 1
ATOM 714 C CA . ILE A 1 95 ? 23.473 -7.891 -14.577 1.00 72.50 95 ILE A CA 1
ATOM 715 C C . ILE A 1 95 ? 23.324 -9.324 -14.052 1.00 72.50 95 ILE A C 1
ATOM 717 O O . ILE A 1 95 ? 22.816 -10.200 -14.752 1.00 72.50 95 ILE A O 1
ATOM 721 N N . ILE A 1 96 ? 23.736 -9.564 -12.805 1.00 78.69 96 ILE A N 1
ATOM 722 C CA . ILE A 1 96 ? 23.492 -10.833 -12.110 1.00 78.69 96 ILE A CA 1
ATOM 723 C C . ILE A 1 96 ? 22.108 -10.745 -11.457 1.00 78.69 96 ILE A C 1
ATOM 725 O O . ILE A 1 96 ? 21.918 -10.000 -10.499 1.00 78.69 96 ILE A O 1
ATOM 729 N N . LYS A 1 97 ? 21.139 -11.490 -11.997 1.00 81.44 97 LYS A N 1
ATOM 730 C CA . LYS A 1 97 ? 19.768 -11.585 -11.474 1.00 81.44 97 LYS A CA 1
ATOM 731 C C . LYS A 1 97 ? 19.662 -12.751 -10.477 1.00 81.44 97 LYS A C 1
ATOM 733 O O . LYS A 1 97 ? 20.087 -13.860 -10.793 1.00 81.44 97 LYS A O 1
ATOM 738 N N . SER A 1 98 ? 19.066 -12.506 -9.312 1.00 86.19 98 SER A N 1
ATOM 739 C CA . SER A 1 98 ? 18.638 -13.529 -8.346 1.00 86.19 98 SER A CA 1
ATOM 740 C C . SER A 1 98 ? 17.232 -14.064 -8.661 1.00 86.19 98 SER A C 1
ATOM 742 O O . SER A 1 98 ? 16.472 -13.460 -9.425 1.00 86.19 98 SER A O 1
ATOM 744 N N . ASP A 1 99 ? 16.866 -15.212 -8.083 1.00 86.31 99 ASP A N 1
ATOM 745 C CA . ASP A 1 99 ? 15.519 -15.765 -8.253 1.00 86.31 99 ASP A CA 1
ATOM 746 C C . ASP A 1 99 ? 14.441 -14.801 -7.710 1.00 86.31 99 ASP A C 1
ATOM 748 O O . ASP A 1 99 ? 14.634 -14.176 -6.663 1.00 86.31 99 ASP A O 1
ATOM 752 N N . PRO A 1 100 ? 13.295 -14.656 -8.403 1.00 85.19 100 PRO A N 1
ATOM 753 C CA . PRO A 1 100 ? 12.251 -13.711 -8.022 1.00 85.19 100 PRO A CA 1
ATOM 754 C C . PRO A 1 100 ? 11.594 -14.112 -6.695 1.00 85.19 100 PRO A C 1
ATOM 756 O O . PRO A 1 100 ? 11.034 -15.202 -6.564 1.00 85.19 100 PRO A O 1
ATOM 759 N N . VAL A 1 101 ? 11.600 -13.194 -5.729 1.00 85.06 101 VAL A N 1
ATOM 760 C CA . VAL A 1 101 ? 10.954 -13.360 -4.419 1.00 85.06 101 VAL A CA 1
ATOM 761 C C . VAL A 1 101 ? 9.674 -12.530 -4.311 1.00 85.06 101 VAL A C 1
ATOM 763 O O . VAL A 1 101 ? 9.528 -11.487 -4.948 1.00 85.06 101 VAL A O 1
ATOM 766 N N . VAL A 1 102 ? 8.732 -12.993 -3.486 1.00 83.38 102 VAL A N 1
ATOM 767 C CA . VAL A 1 102 ? 7.514 -12.243 -3.143 1.00 83.38 102 VAL A CA 1
ATOM 768 C C . VAL A 1 102 ? 7.738 -11.410 -1.884 1.00 83.38 102 VAL A C 1
ATOM 770 O O . VAL A 1 102 ? 8.412 -11.849 -0.953 1.00 83.38 102 VAL A O 1
ATOM 773 N N . SER A 1 103 ? 7.152 -10.213 -1.829 1.00 81.38 103 SER A N 1
ATOM 774 C CA . SER A 1 103 ? 7.174 -9.392 -0.619 1.00 81.38 103 SER A CA 1
ATOM 775 C C . SER A 1 103 ? 6.144 -9.901 0.389 1.00 81.38 103 SER A C 1
ATOM 777 O O . SER A 1 103 ? 4.945 -9.966 0.115 1.00 81.38 103 SER A O 1
ATOM 779 N N . PHE A 1 104 ? 6.617 -10.266 1.577 1.00 86.38 104 PHE A N 1
ATOM 780 C CA . PHE A 1 104 ? 5.755 -10.671 2.682 1.00 86.38 104 PHE A CA 1
ATOM 781 C C . PHE A 1 104 ? 5.162 -9.448 3.394 1.00 86.38 104 PHE A C 1
ATOM 783 O O . PHE A 1 104 ? 5.709 -8.344 3.352 1.00 86.38 104 PHE A O 1
ATOM 790 N N . ARG A 1 105 ? 4.024 -9.650 4.062 1.00 86.69 105 ARG A N 1
ATOM 791 C CA . ARG A 1 105 ? 3.395 -8.672 4.956 1.00 86.69 105 ARG A CA 1
ATOM 792 C C . ARG A 1 105 ? 3.182 -9.316 6.317 1.00 86.69 105 ARG A C 1
ATOM 794 O O . ARG A 1 105 ? 2.809 -10.483 6.399 1.00 86.69 105 ARG A O 1
ATOM 801 N N . GLU A 1 106 ? 3.416 -8.546 7.368 1.00 90.19 106 GLU A N 1
ATOM 802 C CA . GLU A 1 106 ? 3.208 -8.983 8.746 1.00 90.19 106 GLU A CA 1
ATOM 803 C C . GLU A 1 106 ? 1.769 -8.696 9.191 1.00 90.19 106 GLU A C 1
ATOM 805 O O . GLU A 1 106 ? 1.155 -7.717 8.765 1.00 90.19 106 GLU A O 1
ATOM 810 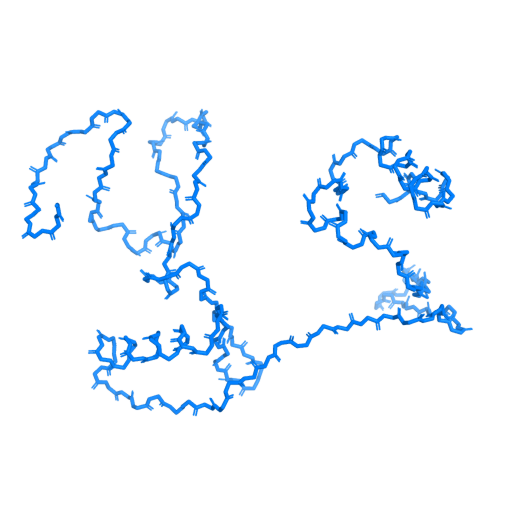N N . THR A 1 107 ? 1.227 -9.548 10.060 1.00 92.75 107 THR A N 1
ATOM 811 C CA . THR A 1 107 ? -0.095 -9.367 10.670 1.00 92.75 107 THR A CA 1
ATOM 812 C C . THR A 1 107 ? -0.115 -9.939 12.087 1.00 92.75 107 THR A C 1
ATOM 814 O O . THR A 1 107 ? 0.770 -10.700 12.480 1.00 92.75 107 THR A O 1
ATOM 817 N N . VAL A 1 108 ? -1.127 -9.566 12.866 1.00 93.81 108 VAL A N 1
ATOM 818 C CA . VAL A 1 108 ? -1.308 -9.968 14.263 1.00 93.81 108 VAL A CA 1
ATOM 819 C C . VAL A 1 108 ? -2.603 -10.765 14.377 1.00 93.81 108 VAL A C 1
ATOM 821 O O . VAL A 1 108 ? -3.665 -10.244 14.056 1.00 93.81 108 VAL A O 1
ATOM 824 N N . LEU A 1 109 ? -2.515 -12.013 14.847 1.00 92.62 109 LEU A N 1
ATOM 825 C CA . LEU A 1 109 ? -3.668 -12.920 14.961 1.00 92.62 109 LEU A CA 1
ATOM 826 C C . LEU A 1 109 ? -4.452 -12.754 16.270 1.00 92.62 109 LEU A C 1
ATOM 828 O O . LEU A 1 109 ? -5.662 -12.941 16.292 1.00 92.62 109 LEU A O 1
ATOM 832 N N . GLU A 1 110 ? -3.778 -12.390 17.362 1.00 93.06 110 GLU A N 1
ATOM 833 C CA . GLU A 1 110 ? -4.378 -12.283 18.695 1.00 93.06 110 GLU A CA 1
ATOM 834 C C . GLU A 1 110 ? -3.959 -10.991 19.401 1.00 93.06 110 GLU A C 1
ATOM 836 O O . GLU A 1 110 ? -2.948 -10.363 19.081 1.00 93.06 110 GLU A O 1
ATOM 841 N N . LYS A 1 111 ? -4.740 -10.578 20.401 1.00 93.38 111 LYS A N 1
ATOM 842 C CA . LYS A 1 111 ? -4.401 -9.427 21.240 1.00 93.38 111 LYS A CA 1
ATOM 843 C C . LYS A 1 111 ? -3.118 -9.712 22.029 1.00 93.38 111 LYS A C 1
ATOM 845 O O . LYS A 1 111 ? -3.050 -10.702 22.750 1.00 93.38 111 LYS A O 1
ATOM 850 N N . SER A 1 112 ? -2.134 -8.811 21.945 1.00 94.19 112 SER A N 1
ATOM 851 C CA . SER A 1 112 ? -0.850 -8.949 22.651 1.00 94.19 112 SER A CA 1
ATOM 852 C C . SER A 1 112 ? -1.055 -9.229 24.143 1.00 94.19 112 SER A C 1
ATOM 854 O O . SER A 1 112 ? -1.780 -8.494 24.820 1.00 94.19 112 SER A O 1
ATOM 856 N N . SER A 1 113 ? -0.374 -10.251 24.665 1.00 92.56 113 SER A N 1
ATOM 857 C CA . SER A 1 113 ? -0.491 -10.720 26.056 1.00 92.56 113 SER A CA 1
ATOM 858 C C . SER A 1 113 ? -0.117 -9.668 27.106 1.00 92.56 113 SER A C 1
ATOM 860 O O . SER A 1 113 ? -0.569 -9.742 28.247 1.00 92.56 113 SER A O 1
ATOM 862 N N . GLN A 1 114 ? 0.673 -8.665 26.719 1.00 91.44 114 GLN A N 1
ATOM 863 C CA . GLN A 1 114 ? 1.079 -7.546 27.564 1.00 91.44 114 GLN A CA 1
ATOM 864 C C . GLN A 1 114 ? 1.078 -6.220 26.792 1.00 91.44 114 GLN A C 1
ATOM 866 O O . GLN A 1 114 ? 1.244 -6.186 25.569 1.00 91.44 114 GLN A O 1
ATOM 871 N N . THR A 1 115 ? 0.914 -5.117 27.523 1.00 93.06 115 THR A N 1
ATOM 872 C CA . THR A 1 115 ? 1.114 -3.757 27.005 1.00 93.06 115 THR A CA 1
ATOM 873 C C . THR A 1 115 ? 2.604 -3.436 27.035 1.00 93.06 115 THR A C 1
ATOM 875 O O . THR A 1 115 ? 3.215 -3.422 28.104 1.00 93.06 115 THR A O 1
ATOM 878 N N . VAL A 1 116 ? 3.191 -3.165 25.873 1.00 93.62 116 VAL A N 1
ATOM 879 C CA . VAL A 1 116 ? 4.614 -2.826 25.741 1.00 93.62 116 VAL A CA 1
ATOM 880 C C . VAL A 1 116 ? 4.803 -1.325 25.958 1.00 93.62 116 VAL A C 1
ATOM 882 O O . VAL A 1 116 ? 3.940 -0.524 25.595 1.00 93.62 116 VAL A O 1
ATOM 885 N N . MET A 1 117 ? 5.931 -0.941 26.560 1.00 93.94 117 MET A N 1
ATOM 886 C CA . MET A 1 117 ? 6.285 0.448 26.849 1.00 93.94 117 MET A CA 1
ATOM 887 C C . MET A 1 117 ? 7.624 0.806 26.199 1.00 93.94 117 MET A C 1
ATOM 889 O O . MET A 1 117 ? 8.606 0.088 26.377 1.00 93.94 117 MET A O 1
ATOM 893 N N . SER A 1 118 ? 7.663 1.926 25.478 1.00 93.88 118 SER A N 1
ATOM 894 C CA . SER A 1 118 ? 8.880 2.513 24.907 1.00 93.88 118 SER A CA 1
ATOM 895 C C . SER A 1 118 ? 9.090 3.933 25.437 1.00 93.88 118 SER A C 1
ATOM 897 O O . SER A 1 118 ? 8.124 4.652 25.698 1.00 93.88 118 SER A O 1
ATOM 899 N N . MET A 1 119 ? 10.348 4.349 25.598 1.00 95.75 119 MET A N 1
ATOM 900 C CA . MET A 1 119 ? 10.715 5.689 26.068 1.00 95.75 119 MET A CA 1
ATOM 901 C C . MET A 1 119 ? 11.552 6.417 25.022 1.00 95.75 119 MET A C 1
ATOM 903 O O . MET A 1 119 ? 12.447 5.828 24.419 1.00 95.75 119 MET A O 1
ATOM 907 N N . SER A 1 120 ? 11.316 7.717 24.853 1.00 94.31 120 SER A N 1
ATOM 908 C CA . SER A 1 120 ? 12.196 8.560 24.040 1.00 94.31 120 SER A CA 1
ATOM 909 C C . SER A 1 120 ? 13.607 8.651 24.654 1.00 94.31 120 SER A C 1
ATOM 911 O O . SER A 1 120 ? 13.743 8.560 25.877 1.00 94.31 120 SER A O 1
ATOM 913 N N . PRO A 1 121 ? 14.670 8.910 23.863 1.00 94.50 121 PRO A N 1
ATOM 914 C CA . PRO A 1 121 ? 16.040 9.015 24.385 1.00 94.50 121 PRO A CA 1
ATOM 915 C C . PRO A 1 121 ? 16.215 10.076 25.485 1.00 94.50 121 PRO A C 1
ATOM 917 O O . PRO A 1 121 ? 16.982 9.881 26.426 1.00 94.50 121 PRO A O 1
ATOM 920 N N . ASN A 1 122 ? 15.449 11.173 25.419 1.00 94.50 122 ASN A N 1
ATOM 921 C CA . ASN A 1 122 ? 15.409 12.213 26.456 1.00 94.50 122 ASN A CA 1
ATOM 922 C C . ASN A 1 122 ? 14.592 11.826 27.711 1.00 94.50 122 ASN A C 1
ATOM 924 O O . ASN A 1 122 ? 14.499 12.622 28.637 1.00 94.50 122 ASN A O 1
ATOM 928 N N . LYS A 1 123 ? 13.992 10.627 27.755 1.00 90.81 123 LYS A N 1
ATOM 929 C CA . LYS A 1 123 ? 13.176 10.061 28.850 1.00 90.81 123 LYS A CA 1
ATOM 930 C C . LYS A 1 123 ? 11.883 10.814 29.201 1.00 90.81 123 LYS A C 1
ATOM 932 O O . LYS A 1 123 ? 11.209 10.419 30.152 1.00 90.81 123 LYS A O 1
ATOM 937 N N . HIS A 1 124 ? 11.521 11.861 28.459 1.00 92.75 124 HIS A N 1
ATOM 938 C CA . HIS A 1 124 ? 10.328 12.670 28.738 1.00 92.75 124 HIS A CA 1
ATOM 939 C C . HIS A 1 124 ? 9.037 12.017 28.226 1.00 92.75 124 HIS A C 1
ATOM 941 O O . HIS A 1 124 ? 8.005 12.110 28.885 1.00 92.75 124 HIS A O 1
ATOM 947 N N . ASN A 1 125 ? 9.094 11.321 27.087 1.00 93.88 125 ASN A N 1
ATOM 948 C CA . ASN A 1 125 ? 7.930 10.677 26.487 1.00 93.88 125 ASN A CA 1
ATOM 949 C C . ASN A 1 125 ? 7.963 9.175 26.775 1.00 93.88 125 ASN A C 1
ATOM 951 O O . ASN A 1 125 ? 8.999 8.526 26.608 1.00 93.88 125 ASN A O 1
ATOM 955 N N . ARG A 1 126 ? 6.813 8.620 27.170 1.00 94.38 126 ARG A N 1
ATOM 956 C CA . ARG A 1 126 ? 6.594 7.176 27.306 1.00 94.38 126 ARG A CA 1
ATOM 957 C C . ARG A 1 126 ? 5.375 6.790 26.486 1.00 94.38 126 ARG A C 1
ATOM 959 O O . ARG A 1 126 ? 4.296 7.332 26.707 1.00 94.38 126 ARG A O 1
ATOM 966 N N . LEU A 1 127 ? 5.557 5.875 25.545 1.00 94.56 127 LEU A N 1
ATOM 967 C CA . LEU A 1 127 ? 4.496 5.342 24.701 1.00 94.56 127 LEU A CA 1
ATOM 968 C C . LEU A 1 127 ? 4.138 3.946 25.196 1.00 94.56 127 LEU A C 1
ATOM 970 O O . LEU A 1 127 ? 5.022 3.109 25.361 1.00 94.56 127 LEU A O 1
ATOM 974 N N . TYR A 1 128 ? 2.850 3.712 25.428 1.00 94.19 128 TYR A N 1
ATOM 975 C CA . TYR A 1 128 ? 2.300 2.421 25.829 1.00 94.19 128 TYR A CA 1
ATOM 976 C C . TYR A 1 128 ? 1.416 1.912 24.693 1.00 94.19 128 TYR A C 1
ATOM 978 O O . TYR A 1 128 ? 0.503 2.622 24.273 1.00 94.19 128 TYR A O 1
ATOM 986 N N . MET A 1 129 ? 1.685 0.709 24.187 1.00 93.56 129 MET A N 1
ATOM 987 C CA . MET A 1 129 ? 0.983 0.155 23.027 1.00 93.56 129 MET A CA 1
ATOM 988 C C . MET A 1 129 ? 0.634 -1.320 23.233 1.00 93.56 129 MET A C 1
ATOM 990 O O . MET A 1 129 ? 1.376 -2.078 23.860 1.00 93.56 129 MET A O 1
ATOM 994 N N . GLN A 1 130 ? -0.501 -1.729 22.673 1.00 93.12 130 GLN A N 1
ATOM 995 C CA . GLN A 1 130 ? -0.940 -3.117 22.597 1.00 93.12 130 GLN A CA 1
ATOM 996 C C . GLN A 1 130 ? -1.513 -3.354 21.197 1.00 93.12 130 GLN A C 1
ATOM 998 O O . GLN A 1 130 ? -2.388 -2.608 20.763 1.00 93.12 130 GLN A O 1
ATOM 1003 N N . ALA A 1 131 ? -1.021 -4.373 20.495 1.00 93.75 131 ALA A N 1
ATOM 1004 C CA . ALA A 1 131 ? -1.570 -4.778 19.205 1.00 93.75 131 ALA A CA 1
ATOM 1005 C C . ALA A 1 131 ? -2.773 -5.720 19.387 1.00 93.75 131 ALA A C 1
ATOM 1007 O O . ALA A 1 131 ? -2.847 -6.465 20.371 1.00 93.75 131 ALA A O 1
ATOM 1008 N N . ARG A 1 132 ? -3.698 -5.689 18.426 1.00 92.56 132 ARG A N 1
ATOM 1009 C CA . ARG A 1 132 ? -4.814 -6.631 18.257 1.00 92.56 132 ARG A CA 1
ATOM 1010 C C . ARG A 1 132 ? -5.075 -6.830 16.755 1.00 92.56 132 ARG A C 1
ATOM 1012 O O . ARG A 1 132 ? -4.767 -5.897 16.009 1.00 92.56 132 ARG A O 1
ATOM 1019 N N . PRO A 1 133 ? -5.639 -7.969 16.317 1.00 94.06 133 PRO A N 1
ATOM 1020 C CA . PRO A 1 133 ? -6.180 -8.096 14.964 1.00 94.06 133 PRO A CA 1
ATOM 1021 C C . PRO A 1 133 ? -7.204 -6.988 14.674 1.00 94.06 133 PRO A C 1
ATOM 1023 O O . PRO A 1 133 ? -7.903 -6.518 15.580 1.00 94.06 133 PRO A O 1
ATOM 1026 N N . LEU A 1 134 ? -7.284 -6.578 13.407 1.00 92.00 134 LEU A N 1
ATOM 1027 C CA . LEU A 1 134 ? -8.422 -5.814 12.897 1.00 92.00 134 LEU A CA 1
ATOM 1028 C C . LEU A 1 134 ? -9.618 -6.754 12.697 1.00 92.00 134 LEU A C 1
ATOM 1030 O O . LEU A 1 134 ? -9.441 -7.959 12.534 1.00 92.00 134 LEU A O 1
ATOM 1034 N N . GLU A 1 135 ? -10.824 -6.190 12.707 1.00 91.38 135 GLU A N 1
ATOM 1035 C CA . GLU A 1 135 ? -12.042 -6.949 12.407 1.00 91.38 135 GLU A CA 1
ATOM 1036 C C . GLU A 1 135 ? -12.075 -7.351 10.921 1.00 91.38 135 GLU A C 1
ATOM 1038 O O . GLU A 1 135 ? -11.484 -6.678 10.070 1.00 91.38 135 GLU A O 1
ATOM 1043 N N . GLU A 1 136 ? -12.780 -8.436 10.604 1.00 89.62 136 GLU A N 1
ATOM 1044 C CA . GLU A 1 136 ? -12.906 -8.949 9.236 1.00 89.62 136 GLU A CA 1
ATOM 1045 C C . GLU A 1 136 ? -13.514 -7.895 8.287 1.00 89.62 136 GLU A C 1
ATOM 1047 O O . GLU A 1 136 ? -14.405 -7.134 8.664 1.00 89.62 136 GLU A O 1
ATOM 1052 N N . GLY A 1 137 ? -12.980 -7.793 7.065 1.00 89.44 137 GLY A N 1
ATOM 1053 C CA . GLY A 1 137 ? -13.378 -6.790 6.067 1.00 89.44 137 GLY A CA 1
ATOM 1054 C C . GLY A 1 137 ? -12.894 -5.351 6.324 1.00 89.44 137 GLY A C 1
ATOM 1055 O O . GLY A 1 137 ? -12.881 -4.547 5.394 1.00 89.44 137 GLY A O 1
ATOM 1056 N N . LEU A 1 138 ? -12.428 -4.998 7.532 1.00 90.50 138 LEU A N 1
ATOM 1057 C CA . LEU A 1 138 ? -12.013 -3.618 7.835 1.00 90.50 138 LEU A CA 1
ATOM 1058 C C . LEU A 1 138 ? -10.785 -3.178 7.020 1.00 90.50 138 LEU A C 1
ATOM 1060 O O . LEU A 1 138 ? -10.705 -2.026 6.598 1.00 90.50 138 LEU A O 1
ATOM 1064 N N . SER A 1 139 ? -9.843 -4.088 6.759 1.00 91.38 139 SER A N 1
ATOM 1065 C CA . SER A 1 139 ? -8.707 -3.820 5.866 1.00 91.38 139 SER A CA 1
ATOM 1066 C C . SER A 1 139 ? -9.159 -3.521 4.435 1.00 91.38 139 SER A C 1
ATOM 1068 O O . SER A 1 139 ? -8.661 -2.584 3.822 1.00 91.38 139 SER A O 1
ATOM 1070 N N . GLU A 1 140 ? -10.153 -4.252 3.928 1.00 91.81 140 GLU A N 1
ATOM 1071 C CA . GLU A 1 140 ? -10.691 -4.066 2.575 1.00 91.81 140 GLU A CA 1
ATOM 1072 C C . GLU A 1 140 ? -11.466 -2.744 2.450 1.00 91.81 140 GLU A C 1
ATOM 1074 O O . GLU A 1 140 ? -11.347 -2.044 1.444 1.00 91.81 140 GLU A O 1
ATOM 1079 N N . ALA A 1 141 ? -12.202 -2.343 3.493 1.00 89.38 141 ALA A N 1
ATOM 1080 C CA . ALA A 1 141 ? -12.869 -1.040 3.570 1.00 89.38 141 ALA A CA 1
ATOM 1081 C C . ALA A 1 141 ? -11.873 0.142 3.593 1.00 89.38 141 ALA A C 1
ATOM 1083 O O . ALA A 1 141 ? -12.160 1.216 3.061 1.00 89.38 141 ALA A O 1
ATOM 1084 N N . ILE A 1 142 ? -10.685 -0.050 4.174 1.00 91.06 142 ILE A N 1
ATOM 1085 C CA . ILE A 1 142 ? -9.602 0.945 4.148 1.00 91.06 142 ILE A CA 1
ATOM 1086 C C . ILE A 1 142 ? -8.936 0.980 2.763 1.00 91.06 142 ILE A C 1
ATOM 1088 O O . ILE A 1 142 ? -8.824 2.053 2.171 1.00 91.06 142 ILE A O 1
ATOM 1092 N N . ASP A 1 143 ? -8.555 -0.174 2.207 1.00 90.38 143 ASP A N 1
ATOM 1093 C CA . ASP A 1 143 ? -7.858 -0.265 0.913 1.00 90.38 143 ASP A CA 1
ATOM 1094 C C . ASP A 1 143 ? -8.734 0.181 -0.274 1.00 90.38 143 ASP A C 1
ATOM 1096 O O . ASP A 1 143 ? -8.235 0.760 -1.242 1.00 90.38 143 ASP A O 1
ATOM 1100 N N . SER A 1 144 ? -10.053 -0.025 -0.192 1.00 91.69 144 SER A N 1
ATOM 1101 C CA . SER A 1 144 ? -11.031 0.495 -1.163 1.00 91.69 144 SER A CA 1
ATOM 1102 C C . SER A 1 144 ? -11.328 1.993 -1.008 1.00 91.69 144 SER A C 1
ATOM 1104 O O . SER A 1 144 ? -11.946 2.589 -1.893 1.00 91.69 144 SER A O 1
ATOM 1106 N N . GLY A 1 145 ? -10.881 2.621 0.085 1.00 86.69 145 GLY A N 1
ATOM 1107 C CA . GLY A 1 145 ? -11.112 4.035 0.371 1.00 86.69 145 GLY A CA 1
ATOM 1108 C C . GLY A 1 145 ? -12.515 4.365 0.895 1.00 86.69 145 GLY A C 1
ATOM 1109 O O . GLY A 1 145 ? -12.906 5.529 0.836 1.00 86.69 145 GLY A O 1
ATOM 1110 N N . GLN A 1 146 ? -13.269 3.382 1.407 1.00 86.31 146 GLN A N 1
ATOM 1111 C CA . GLN A 1 146 ? -14.524 3.623 2.137 1.00 86.31 146 GLN A CA 1
ATOM 1112 C C . GLN A 1 146 ? -14.265 4.298 3.497 1.00 86.31 146 GLN A C 1
ATOM 1114 O O . GLN A 1 146 ? -15.116 5.041 3.986 1.00 86.31 146 GLN A O 1
ATOM 1119 N N . ILE A 1 147 ? -13.101 4.039 4.108 1.00 87.38 147 ILE A N 1
ATOM 1120 C CA . ILE A 1 147 ? -12.678 4.631 5.384 1.00 87.38 147 ILE A CA 1
ATOM 1121 C C . ILE A 1 147 ? -11.250 5.168 5.257 1.00 87.38 147 ILE A C 1
ATOM 1123 O O . ILE A 1 147 ? -10.292 4.404 5.155 1.00 87.38 147 ILE A O 1
ATOM 1127 N N . GLY A 1 148 ? -11.094 6.489 5.320 1.00 86.56 148 GLY A N 1
ATOM 1128 C CA . GLY A 1 148 ? -9.813 7.183 5.258 1.00 86.56 148 GLY A CA 1
ATOM 1129 C C . GLY A 1 148 ? -9.474 7.997 6.517 1.00 86.56 148 GLY A C 1
ATOM 1130 O O . GLY A 1 148 ? -10.341 8.307 7.343 1.00 86.56 148 GLY A O 1
ATOM 1131 N N . PRO A 1 149 ? -8.201 8.414 6.671 1.00 85.00 149 PRO A N 1
ATOM 1132 C CA . PRO A 1 149 ? -7.779 9.320 7.743 1.00 85.00 149 PRO A CA 1
ATOM 1133 C C . PRO A 1 149 ? -8.376 10.731 7.593 1.00 85.00 149 PRO A C 1
ATOM 1135 O O . PRO A 1 149 ? -8.577 11.418 8.594 1.00 85.00 149 PRO A O 1
ATOM 1138 N N . SER A 1 150 ? -8.704 11.142 6.364 1.00 86.06 150 SER A N 1
ATOM 1139 C CA . SER A 1 150 ? -9.210 12.482 6.030 1.00 86.06 150 SER A CA 1
ATOM 1140 C C . SER A 1 150 ? -10.727 12.661 6.183 1.00 86.06 150 SER A C 1
ATOM 1142 O O . SER A 1 150 ? -11.207 13.784 6.033 1.00 86.06 150 SER A O 1
ATOM 1144 N N . ASP A 1 151 ? -11.484 11.592 6.448 1.00 86.75 151 ASP A N 1
ATOM 1145 C CA . ASP A 1 151 ? -12.944 11.666 6.591 1.00 86.75 151 ASP A CA 1
ATOM 1146 C C . ASP A 1 151 ? -13.371 12.341 7.901 1.00 86.75 151 ASP A C 1
ATOM 1148 O O . ASP A 1 151 ? -12.638 12.334 8.893 1.00 86.75 151 ASP A O 1
ATOM 1152 N N . ASP A 1 152 ? -14.593 12.890 7.932 1.00 88.94 152 ASP A N 1
ATOM 1153 C CA . ASP A 1 152 ? -15.147 13.487 9.152 1.00 88.94 152 ASP A CA 1
ATOM 1154 C C . ASP A 1 152 ? -15.201 12.433 10.284 1.00 88.94 152 ASP A C 1
ATOM 1156 O O . ASP A 1 152 ? -15.826 11.377 10.108 1.00 88.94 152 ASP A O 1
ATOM 1160 N N . PRO A 1 153 ? -14.613 12.701 11.469 1.00 88.19 153 PRO A N 1
ATOM 1161 C CA . PRO A 1 153 ? -14.557 11.734 12.566 1.00 88.19 153 PRO A CA 1
ATOM 1162 C C . PRO A 1 153 ? -15.922 11.209 13.035 1.00 88.19 153 PRO A C 1
ATOM 1164 O O . PRO A 1 153 ? -16.007 10.106 13.578 1.00 88.19 153 PRO A O 1
ATOM 1167 N N . LYS A 1 154 ? -17.021 11.950 12.835 1.00 88.19 154 LYS A N 1
ATOM 1168 C CA . LYS A 1 154 ? -18.381 11.472 13.138 1.00 88.19 154 LYS A CA 1
ATOM 1169 C C . LYS A 1 154 ? -18.838 10.425 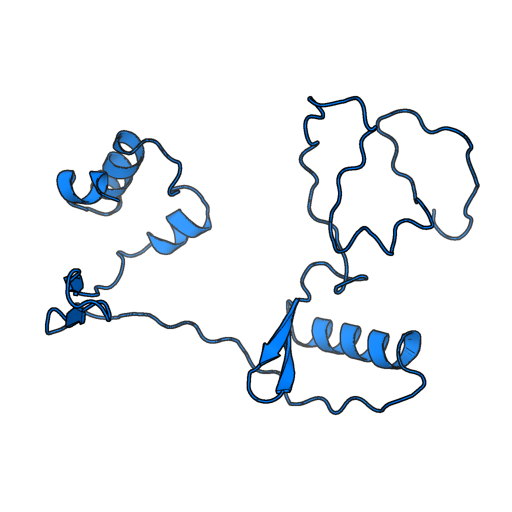12.129 1.00 88.19 154 LYS A C 1
ATOM 1171 O O . LYS A 1 154 ? -19.458 9.446 12.529 1.00 88.19 154 LYS A O 1
ATOM 1176 N N . VAL A 1 155 ? -18.533 10.619 10.845 1.00 89.75 155 VAL A N 1
ATOM 1177 C CA . VAL A 1 155 ? -18.867 9.663 9.778 1.00 89.75 155 VAL A CA 1
ATOM 1178 C C . VAL A 1 155 ? -18.019 8.403 9.941 1.00 89.75 155 VAL A C 1
ATOM 1180 O O . VAL A 1 155 ? -18.581 7.315 10.053 1.00 89.75 155 VAL A O 1
ATOM 1183 N N . ARG A 1 156 ? -16.695 8.553 10.103 1.00 89.69 156 ARG A N 1
ATOM 1184 C CA . ARG A 1 156 ? -15.774 7.439 10.383 1.00 89.69 156 ARG A CA 1
ATOM 1185 C C . ARG A 1 156 ? -16.183 6.648 11.629 1.00 89.69 156 ARG A C 1
ATOM 1187 O O . ARG A 1 156 ? -16.306 5.429 11.561 1.00 89.69 156 ARG A O 1
ATOM 1194 N N . SER A 1 157 ? -16.462 7.316 12.754 1.00 89.69 157 SER A N 1
ATOM 1195 C CA . SER A 1 157 ? -16.885 6.619 13.982 1.00 89.69 157 SER A CA 1
ATOM 1196 C C . SER A 1 157 ? -18.260 5.959 13.879 1.00 89.69 157 SER A C 1
ATOM 1198 O O . SER A 1 157 ? -18.504 4.970 14.570 1.00 89.69 157 SER A O 1
ATOM 1200 N N . LYS A 1 158 ? -19.151 6.464 13.015 1.00 90.56 158 LYS A N 1
ATOM 1201 C CA . LYS A 1 158 ? -20.431 5.816 12.728 1.00 90.56 158 LYS A CA 1
ATOM 1202 C C . LYS A 1 158 ? -20.217 4.505 11.968 1.00 90.56 158 LYS A C 1
ATOM 1204 O O . LYS A 1 158 ? -20.687 3.481 12.446 1.00 90.56 158 LYS A O 1
ATOM 1209 N N . ILE A 1 159 ? -19.463 4.532 10.865 1.00 90.25 159 ILE A N 1
ATOM 1210 C CA . ILE A 1 159 ? -19.149 3.346 10.046 1.00 90.25 159 ILE A CA 1
ATOM 1211 C C . ILE A 1 159 ? -18.436 2.284 10.896 1.00 90.25 159 ILE A C 1
ATOM 1213 O O . ILE A 1 159 ? -18.916 1.160 11.015 1.00 90.25 159 ILE A O 1
ATOM 1217 N N . LEU A 1 160 ? -17.356 2.658 11.594 1.00 90.38 160 LEU A N 1
ATOM 1218 C CA . LEU A 1 160 ? -16.605 1.742 12.463 1.00 90.38 160 LEU A CA 1
ATOM 1219 C C . LEU A 1 160 ? -17.467 1.098 13.562 1.00 90.38 160 LEU A C 1
ATOM 1221 O O . LEU A 1 160 ? -17.216 -0.040 13.948 1.00 90.38 160 LEU A O 1
ATOM 1225 N N . SER A 1 161 ? -18.478 1.805 14.071 1.00 91.25 161 SER A N 1
ATOM 1226 C CA . SER A 1 161 ? -19.343 1.290 15.134 1.00 91.25 161 SER A CA 1
ATOM 1227 C C . SER A 1 161 ? -20.531 0.472 14.625 1.00 91.25 161 SER A C 1
ATOM 1229 O O . SER A 1 161 ? -20.908 -0.503 15.269 1.00 91.25 161 SER A O 1
ATOM 1231 N N . GLU A 1 162 ? -21.127 0.853 13.493 1.00 90.31 162 GLU A N 1
ATOM 1232 C CA . GLU A 1 162 ? -22.319 0.195 12.940 1.00 90.31 162 GLU A CA 1
ATOM 1233 C C . GLU A 1 162 ? -21.975 -1.016 12.061 1.00 90.31 162 GLU A C 1
ATOM 1235 O O . GLU A 1 162 ? -22.694 -2.009 12.121 1.00 90.31 162 GLU A O 1
ATOM 1240 N N . GLU A 1 163 ? -20.876 -0.970 11.302 1.00 89.81 163 GLU A N 1
ATOM 1241 C CA . GLU A 1 163 ? -20.445 -2.067 10.418 1.00 89.81 163 GLU A CA 1
ATOM 1242 C C . GLU A 1 163 ? -19.444 -3.008 11.109 1.00 89.81 163 GLU A C 1
ATOM 1244 O O . GLU A 1 163 ? -19.561 -4.224 10.990 1.00 89.81 163 GLU A O 1
ATOM 1249 N N . PHE A 1 164 ? -18.502 -2.461 11.890 1.00 89.62 164 PHE A N 1
ATOM 1250 C CA . PHE A 1 164 ? -17.397 -3.227 12.495 1.00 89.62 164 PHE A CA 1
ATOM 1251 C C . PHE A 1 164 ? -17.493 -3.370 14.025 1.00 89.62 164 PHE A C 1
ATOM 1253 O O . PHE A 1 164 ? -16.591 -3.916 14.655 1.00 89.62 164 PHE A O 1
ATOM 1260 N N . GLY A 1 165 ? -18.561 -2.871 14.658 1.00 88.38 165 GLY A N 1
ATOM 1261 C CA . GLY A 1 165 ? -18.805 -3.046 16.096 1.00 88.38 165 GLY A CA 1
ATOM 1262 C C . GLY A 1 165 ? -17.838 -2.309 17.037 1.00 88.38 165 GLY A C 1
ATOM 1263 O O . GLY A 1 165 ? -17.789 -2.626 18.226 1.00 88.38 165 GLY A O 1
ATOM 1264 N N . TRP A 1 166 ? -17.065 -1.329 16.552 1.00 90.81 166 TRP A N 1
ATOM 1265 C CA . TRP A 1 166 ? -16.146 -0.563 17.401 1.00 90.81 166 TRP A CA 1
ATOM 1266 C C . TRP A 1 166 ? -16.894 0.341 18.390 1.00 90.81 166 TRP A C 1
ATOM 1268 O O . TRP A 1 166 ? -17.976 0.873 18.120 1.00 90.81 166 TRP A O 1
ATOM 1278 N N . ASP A 1 167 ? -16.259 0.584 19.536 1.00 90.31 167 ASP A N 1
ATOM 1279 C CA . ASP A 1 167 ? -16.720 1.580 20.498 1.00 90.31 167 ASP A CA 1
ATOM 1280 C C . ASP A 1 167 ? -16.693 2.997 19.892 1.00 90.31 167 ASP A C 1
ATOM 1282 O O . ASP A 1 167 ? -15.690 3.427 19.314 1.00 90.31 167 ASP A O 1
ATOM 1286 N N . LYS A 1 168 ? -17.792 3.746 20.060 1.00 86.81 168 LYS A N 1
ATOM 1287 C CA . LYS A 1 168 ? -17.980 5.070 19.442 1.00 86.81 168 LYS A CA 1
ATOM 1288 C C . LYS A 1 168 ? -17.024 6.136 19.971 1.00 86.81 168 LYS A C 1
ATOM 1290 O O . LYS A 1 168 ? -16.772 7.104 19.259 1.00 86.81 168 LYS A O 1
ATOM 1295 N N . ASP A 1 169 ? -16.502 5.999 21.185 1.0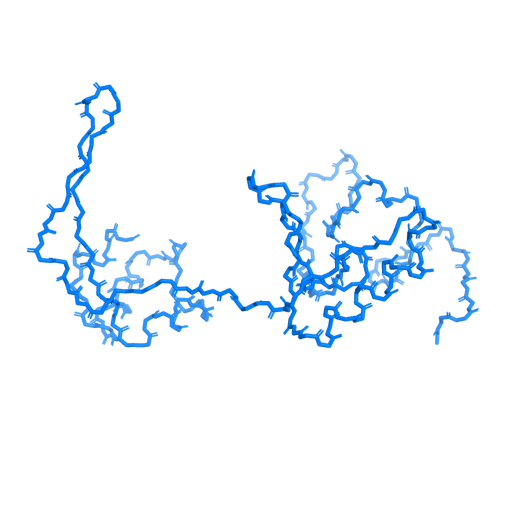0 86.94 169 ASP A N 1
ATOM 1296 C CA . ASP A 1 169 ? -15.609 6.988 21.796 1.00 86.94 169 ASP A CA 1
ATOM 1297 C C . ASP A 1 169 ? -14.126 6.636 21.619 1.00 86.94 169 ASP A C 1
ATOM 1299 O O . ASP A 1 169 ? -13.270 7.520 21.713 1.00 86.94 169 ASP A O 1
ATOM 1303 N N . LEU A 1 170 ? -13.808 5.380 21.294 1.00 86.50 170 LEU A N 1
ATOM 1304 C CA . LEU A 1 170 ? -12.525 4.988 20.708 1.00 86.50 170 LEU A CA 1
ATOM 1305 C C . LEU A 1 170 ? -12.455 5.358 19.219 1.00 86.50 170 LEU A C 1
ATOM 1307 O O . LEU A 1 170 ? -11.479 5.974 18.797 1.00 86.50 170 LEU A O 1
ATOM 1311 N N . ALA A 1 171 ? -13.498 5.068 18.437 1.00 87.38 171 ALA A N 1
ATOM 1312 C CA . ALA A 1 171 ? -13.509 5.282 16.988 1.00 87.38 171 ALA A CA 1
ATOM 1313 C C . ALA A 1 171 ? -13.429 6.764 16.556 1.00 87.38 171 ALA A C 1
ATOM 1315 O O . ALA A 1 171 ? -13.024 7.046 15.435 1.00 87.38 171 ALA A O 1
ATOM 1316 N N . LYS A 1 172 ? -13.778 7.715 17.438 1.00 86.00 172 LYS A N 1
ATOM 1317 C CA . LYS A 1 172 ? -13.601 9.172 17.225 1.00 86.00 172 LYS A CA 1
ATOM 1318 C C . LYS A 1 172 ? -12.173 9.685 17.469 1.00 86.00 172 LYS A C 1
ATOM 1320 O O . LYS A 1 172 ? -11.920 10.861 17.226 1.00 86.00 172 LYS A O 1
ATOM 1325 N N . LYS A 1 173 ? -11.294 8.872 18.071 1.00 85.56 173 LYS A N 1
ATOM 1326 C CA . LYS A 1 173 ? -9.914 9.256 18.448 1.00 85.56 173 LYS A CA 1
ATOM 1327 C C . LYS A 1 173 ? -8.865 8.801 17.432 1.00 85.56 173 LYS A C 1
ATOM 1329 O O . LYS A 1 173 ? -7.723 9.245 17.515 1.00 85.56 173 LYS A O 1
ATOM 1334 N N . ILE A 1 174 ? -9.273 7.907 16.532 1.00 83.81 174 ILE A N 1
ATOM 1335 C CA . ILE A 1 174 ? -8.643 7.621 15.240 1.00 83.81 174 ILE A CA 1
ATOM 1336 C C . ILE A 1 174 ? -8.981 8.786 14.318 1.00 83.81 174 ILE A C 1
ATOM 1338 O O . ILE A 1 174 ? -8.096 9.269 13.592 1.00 83.81 174 ILE A O 1
#

pLDDT: mean 78.9, std 14.99, range [32.66, 95.75]

Radius of gyration: 24.39 Å; chains: 1; bounding box: 51×49×67 Å

InterPro domains:
  IPR009000 Translation protein, beta-barrel domain superfamily [SSF50447] (1-41)
  IPR014721 Small ribosomal subunit protein uS5 domain 2-type fold, subgroup [G3DSA:3.30.230.10] (109-174)
  IPR020568 Ribosomal protein uS5 domain 2-type superfamily [SSF54211] (102-174)

Organism: Capsicum annuum (NCBI:txid4072)